Protein AF-A0A258SNV1-F1 (afdb_monomer_lite)

Structure (mmCIF, N/CA/C/O backbone):
data_AF-A0A258SNV1-F1
#
_entry.id   AF-A0A258SNV1-F1
#
loop_
_atom_site.group_PDB
_atom_site.id
_atom_site.type_symbol
_atom_site.label_atom_id
_atom_site.label_alt_id
_atom_site.label_comp_id
_atom_site.label_asym_id
_atom_site.label_entity_id
_atom_site.label_seq_id
_atom_site.pdbx_PDB_ins_code
_atom_site.Cartn_x
_atom_site.Cartn_y
_atom_site.Cartn_z
_atom_site.occupancy
_atom_site.B_iso_or_equiv
_atom_site.auth_seq_id
_atom_site.auth_comp_id
_atom_site.auth_asym_id
_atom_site.auth_atom_id
_atom_site.pdbx_PDB_model_num
ATOM 1 N N . ILE A 1 1 ? -4.097 14.767 -2.683 1.00 52.31 1 ILE A N 1
ATOM 2 C CA . ILE A 1 1 ? -2.991 14.269 -1.829 1.00 52.31 1 ILE A CA 1
ATOM 3 C C . ILE A 1 1 ? -2.241 13.240 -2.658 1.00 52.31 1 ILE A C 1
ATOM 5 O O . ILE A 1 1 ? -2.886 12.315 -3.133 1.00 52.31 1 ILE A O 1
ATOM 9 N N . ALA A 1 2 ? -0.953 13.450 -2.930 1.00 64.88 2 ALA A N 1
ATOM 10 C CA . ALA A 1 2 ? -0.131 12.467 -3.635 1.00 64.88 2 ALA A CA 1
ATOM 11 C C . ALA A 1 2 ? 0.444 11.472 -2.617 1.00 64.88 2 ALA A C 1
ATOM 13 O O . ALA A 1 2 ? 0.890 11.879 -1.543 1.00 64.88 2 ALA A O 1
ATOM 14 N N . LEU A 1 3 ? 0.380 10.178 -2.931 1.00 74.94 3 LEU A N 1
ATOM 15 C CA . LEU A 1 3 ? 0.909 9.117 -2.082 1.00 74.94 3 LEU A CA 1
ATOM 16 C C . LEU A 1 3 ? 2.361 8.846 -2.493 1.00 74.94 3 LEU A C 1
ATOM 18 O O . LEU A 1 3 ? 2.615 8.083 -3.418 1.00 74.94 3 LEU A O 1
ATOM 22 N N . ASN A 1 4 ? 3.307 9.511 -1.832 1.00 82.44 4 ASN A N 1
ATOM 23 C CA . ASN A 1 4 ? 4.730 9.428 -2.196 1.00 82.44 4 ASN A CA 1
ATOM 24 C C . ASN A 1 4 ? 5.483 8.331 -1.430 1.00 82.44 4 ASN A C 1
ATOM 26 O O . ASN A 1 4 ? 6.608 7.993 -1.780 1.00 82.44 4 ASN A O 1
ATOM 30 N N . GLN A 1 5 ? 4.866 7.794 -0.379 1.00 87.88 5 GLN A N 1
ATOM 31 C CA . GLN A 1 5 ? 5.391 6.726 0.465 1.00 87.88 5 GLN A CA 1
ATOM 32 C C . GLN A 1 5 ? 4.235 5.839 0.933 1.00 87.88 5 GLN A C 1
ATOM 34 O O . GLN A 1 5 ? 3.084 6.295 0.907 1.00 87.88 5 GLN A O 1
ATOM 39 N N . PRO A 1 6 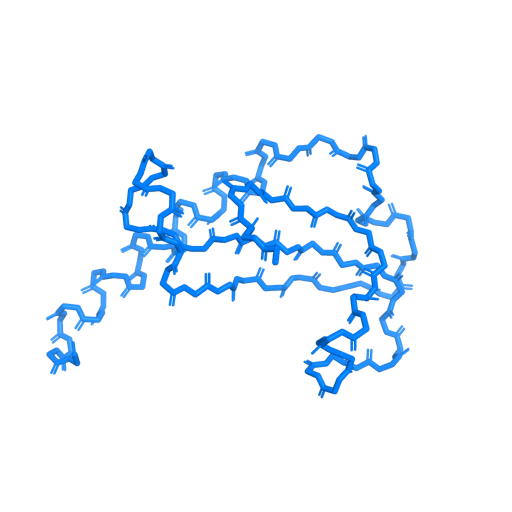? 4.499 4.597 1.371 1.00 92.50 6 PRO A N 1
ATOM 40 C CA . PRO A 1 6 ? 3.445 3.765 1.917 1.00 92.50 6 PRO A CA 1
ATOM 41 C C . PRO A 1 6 ? 2.789 4.402 3.140 1.00 92.50 6 PRO A C 1
ATOM 43 O O . PRO A 1 6 ? 3.431 5.097 3.926 1.00 92.50 6 PRO A O 1
ATOM 46 N N . HIS A 1 7 ? 1.496 4.151 3.298 1.00 92.19 7 HIS A N 1
ATOM 47 C CA . HIS A 1 7 ? 0.695 4.681 4.391 1.00 92.19 7 HIS A CA 1
ATOM 48 C C . HIS A 1 7 ? -0.184 3.580 4.975 1.00 92.19 7 HIS A C 1
ATOM 50 O O . HIS A 1 7 ? -0.878 2.886 4.233 1.00 92.19 7 HIS A O 1
ATOM 56 N N . CYS A 1 8 ? -0.186 3.457 6.297 1.00 94.19 8 CYS A N 1
ATOM 57 C CA . CYS A 1 8 ? -1.046 2.539 7.033 1.00 94.19 8 CYS A CA 1
ATOM 58 C C . CYS A 1 8 ? -2.150 3.310 7.759 1.00 94.19 8 CYS A C 1
ATOM 60 O O . CYS A 1 8 ? -1.919 4.421 8.229 1.00 94.19 8 CYS A O 1
ATOM 62 N N . GLY A 1 9 ? -3.333 2.718 7.894 1.00 91.81 9 GLY A N 1
ATOM 63 C CA . GLY A 1 9 ? -4.408 3.272 8.709 1.00 91.81 9 GLY A CA 1
ATOM 64 C C . GLY A 1 9 ? -5.798 2.894 8.219 1.00 91.81 9 GLY A C 1
ATOM 65 O O . GLY A 1 9 ? -6.004 1.864 7.576 1.00 91.81 9 GLY A O 1
ATOM 66 N N . SER A 1 10 ? -6.764 3.741 8.557 1.00 86.31 10 SER A N 1
ATOM 67 C CA . SER A 1 10 ? -8.166 3.552 8.193 1.00 86.31 10 SER A CA 1
ATOM 68 C C . SER A 1 10 ? -8.421 3.789 6.703 1.00 86.31 10 SER A C 1
ATOM 70 O O . SER A 1 10 ? -7.640 4.444 6.008 1.00 86.31 10 SER A O 1
ATOM 72 N N . LYS A 1 11 ? -9.563 3.285 6.224 1.00 85.25 11 LYS A N 1
ATOM 73 C CA . LYS A 1 11 ? -10.067 3.510 4.864 1.00 85.25 11 LYS A CA 1
ATOM 74 C C . LYS A 1 11 ? -10.183 5.021 4.575 1.00 85.25 11 LYS A C 1
ATOM 76 O O . LYS A 1 11 ? -10.902 5.701 5.308 1.00 85.25 11 LYS A O 1
ATOM 81 N N . PRO A 1 12 ? -9.520 5.570 3.538 1.00 82.38 12 PRO A N 1
ATOM 82 C CA . PRO A 1 12 ? -9.706 6.959 3.150 1.00 82.38 12 PRO A CA 1
ATOM 83 C C . PRO A 1 12 ? -11.071 7.126 2.485 1.00 82.38 12 PRO A C 1
ATOM 85 O O . PRO A 1 12 ? -11.451 6.322 1.633 1.00 82.38 12 PRO A O 1
ATOM 88 N N . GLU A 1 13 ? -11.781 8.203 2.830 1.00 82.44 13 GLU A N 1
ATOM 89 C CA . GLU A 1 13 ? -13.149 8.451 2.350 1.00 82.44 13 GLU A CA 1
ATOM 90 C C . GLU A 1 13 ? -13.255 8.383 0.821 1.00 82.44 13 GLU A C 1
ATOM 92 O O . GLU A 1 13 ? -14.184 7.776 0.292 1.00 82.44 13 GLU A O 1
ATOM 97 N N . VAL A 1 14 ? -12.249 8.915 0.119 1.00 80.19 14 VAL A N 1
ATOM 98 C CA . VAL A 1 14 ? -12.195 8.997 -1.352 1.00 80.19 14 VAL A CA 1
ATOM 99 C C . VAL A 1 14 ? -12.146 7.638 -2.055 1.00 80.19 14 VAL A C 1
ATOM 101 O O . VAL A 1 14 ? -12.409 7.562 -3.249 1.00 80.19 14 VAL A O 1
ATOM 104 N N . ALA A 1 15 ? -11.769 6.577 -1.339 1.00 76.69 15 ALA A N 1
ATOM 105 C CA . ALA A 1 15 ? -11.639 5.222 -1.867 1.00 76.69 15 ALA A CA 1
ATOM 106 C C . ALA A 1 15 ? -12.613 4.253 -1.184 1.00 76.69 15 ALA A C 1
ATOM 108 O O . ALA A 1 15 ? -12.408 3.039 -1.235 1.00 76.69 15 ALA A O 1
ATOM 109 N N . SER A 1 16 ? -13.656 4.773 -0.526 1.00 79.25 16 SER A N 1
ATOM 110 C CA . SER A 1 16 ? -14.551 3.957 0.297 1.00 79.25 16 SER A CA 1
ATOM 111 C C . SER A 1 16 ? -15.220 2.831 -0.482 1.00 79.25 16 SER A C 1
ATOM 113 O O . SER A 1 16 ? -15.333 1.731 0.056 1.00 79.25 16 SER A O 1
ATOM 115 N N . ASP A 1 17 ? -15.581 3.095 -1.738 1.00 85.00 17 ASP A N 1
ATOM 116 C CA . ASP A 1 17 ? -16.274 2.153 -2.626 1.00 85.00 17 ASP A CA 1
ATOM 117 C C . ASP A 1 17 ? -15.337 1.108 -3.256 1.00 85.00 17 ASP A C 1
ATOM 119 O O . ASP A 1 17 ? -15.793 0.131 -3.845 1.00 85.00 17 ASP A O 1
ATOM 123 N N . LEU A 1 18 ? -14.016 1.290 -3.141 1.00 81.94 18 LEU A N 1
ATOM 124 C CA . LEU A 1 18 ? -13.013 0.363 -3.681 1.00 81.94 18 LEU A CA 1
ATOM 125 C C . LEU A 1 18 ? -12.663 -0.768 -2.704 1.00 81.94 18 LEU A C 1
ATOM 127 O O . LEU A 1 18 ? -11.859 -1.640 -3.035 1.00 81.94 18 LEU A O 1
ATOM 131 N N . MET A 1 19 ? -13.204 -0.736 -1.484 1.00 85.88 19 MET A N 1
ATOM 132 C CA . MET A 1 19 ? -12.754 -1.574 -0.374 1.00 85.88 19 MET A CA 1
ATOM 133 C C . MET A 1 19 ? -13.954 -2.229 0.330 1.00 85.88 19 MET A C 1
ATOM 135 O O . MET A 1 19 ? -14.908 -1.528 0.665 1.00 85.88 19 MET A O 1
ATOM 139 N N . PRO A 1 20 ? -13.903 -3.538 0.629 1.00 89.12 20 PRO A N 1
ATOM 140 C CA . PRO A 1 20 ? -14.935 -4.205 1.421 1.00 89.12 20 PRO A CA 1
ATOM 141 C C . PRO A 1 20 ? -15.084 -3.623 2.835 1.00 89.12 20 PRO A C 1
ATOM 143 O O . PRO A 1 20 ? -14.087 -3.382 3.514 1.00 89.12 20 PRO A O 1
ATOM 146 N N . ASP A 1 21 ? -16.320 -3.503 3.326 1.00 88.75 21 ASP A N 1
ATOM 147 C CA . ASP A 1 21 ? -16.610 -2.892 4.637 1.00 88.75 21 ASP A CA 1
ATOM 148 C C . ASP A 1 21 ? -16.210 -3.741 5.854 1.00 88.75 21 ASP A C 1
ATOM 150 O O . ASP A 1 21 ? -16.120 -3.226 6.965 1.00 88.75 21 ASP A O 1
ATOM 154 N N . HIS A 1 22 ? -15.956 -5.041 5.675 1.00 92.00 22 HIS A N 1
ATOM 155 C CA . HIS A 1 22 ? -15.525 -5.908 6.779 1.00 92.00 22 HIS A CA 1
ATOM 156 C C . HIS A 1 22 ? -14.063 -5.668 7.193 1.00 92.00 22 HIS A C 1
ATOM 158 O O . HIS A 1 22 ? -13.667 -6.059 8.291 1.00 92.00 22 HIS A O 1
ATOM 164 N N . LEU A 1 23 ? -13.260 -5.030 6.338 1.00 94.19 23 LEU A N 1
ATOM 165 C CA . LEU A 1 23 ? -11.851 -4.749 6.600 1.00 94.19 23 LEU A CA 1
ATOM 166 C C . LEU A 1 23 ? -11.709 -3.507 7.489 1.00 94.19 23 LEU A C 1
ATOM 168 O O . LEU A 1 23 ? -12.355 -2.486 7.266 1.00 94.19 23 LEU A O 1
ATOM 172 N N . GLN A 1 24 ? -10.846 -3.601 8.496 1.00 92.75 24 GLN A N 1
ATOM 173 C CA . GLN A 1 24 ? -10.688 -2.617 9.568 1.00 92.75 24 GLN A CA 1
ATOM 174 C C . GLN A 1 24 ? -9.373 -1.833 9.492 1.00 92.75 24 GLN A C 1
ATOM 176 O O . GLN A 1 24 ? -9.293 -0.726 10.019 1.00 92.75 24 GLN A O 1
ATOM 181 N N . SER A 1 25 ? -8.336 -2.371 8.846 1.00 93.81 25 SER A N 1
ATOM 182 C CA . SER A 1 25 ? -7.071 -1.658 8.638 1.00 93.81 25 SER A CA 1
ATOM 183 C C . SER A 1 25 ? -6.513 -1.884 7.239 1.00 93.81 25 SER A C 1
ATOM 185 O O . SER A 1 25 ? -6.756 -2.924 6.620 1.00 93.81 25 SER A O 1
ATOM 187 N N . PHE A 1 26 ? -5.767 -0.898 6.737 1.00 94.75 26 PHE A N 1
ATOM 188 C CA . PHE A 1 26 ? -5.277 -0.869 5.364 1.00 94.75 26 PHE A CA 1
ATOM 189 C C . PHE A 1 26 ? -3.834 -0.378 5.278 1.00 94.75 26 PHE A C 1
ATOM 191 O O . PHE A 1 26 ? -3.423 0.509 6.025 1.00 94.75 26 PHE A O 1
ATOM 198 N N . ALA A 1 27 ? -3.091 -0.914 4.313 1.00 95.00 27 ALA A N 1
ATOM 199 C CA . ALA A 1 27 ? -1.821 -0.380 3.847 1.00 95.00 27 ALA A CA 1
ATOM 200 C C . ALA A 1 27 ? -1.945 0.019 2.372 1.00 95.00 27 ALA A C 1
ATOM 202 O O . ALA A 1 27 ? -2.284 -0.803 1.519 1.00 95.00 27 ALA A O 1
ATOM 203 N N . PHE A 1 28 ? -1.646 1.279 2.078 1.00 93.62 28 PHE A N 1
ATOM 204 C CA . PHE A 1 28 ? -1.640 1.864 0.742 1.00 93.62 28 PHE A CA 1
ATOM 205 C C . PHE A 1 28 ? -0.195 2.012 0.289 1.00 93.62 28 PHE A C 1
ATOM 207 O O . PHE A 1 28 ? 0.588 2.696 0.945 1.00 93.62 28 PHE A O 1
ATOM 214 N N . ILE A 1 29 ? 0.165 1.367 -0.816 1.00 94.06 29 ILE A N 1
ATOM 215 C CA . ILE A 1 29 ? 1.544 1.277 -1.296 1.00 94.06 29 ILE A CA 1
ATOM 216 C C . ILE A 1 29 ? 1.591 1.853 -2.714 1.00 94.06 29 ILE A C 1
ATOM 218 O O . ILE A 1 29 ? 1.000 1.261 -3.624 1.00 94.06 29 ILE A O 1
ATOM 222 N N . PRO A 1 30 ? 2.257 2.998 -2.939 1.00 92.88 30 PRO A N 1
ATOM 223 C CA . PRO A 1 30 ? 2.392 3.541 -4.283 1.00 92.88 30 PRO A CA 1
ATOM 224 C C . PRO A 1 30 ? 3.282 2.633 -5.139 1.00 92.88 30 PRO A C 1
ATOM 226 O O . PRO A 1 30 ? 4.322 2.151 -4.688 1.00 92.88 30 PRO A O 1
ATOM 229 N N . LEU A 1 31 ? 2.874 2.402 -6.385 1.00 92.56 31 LEU A N 1
ATOM 230 C CA . LEU A 1 31 ? 3.656 1.663 -7.372 1.00 92.56 31 LEU A CA 1
ATOM 231 C C . LEU A 1 31 ? 4.278 2.662 -8.343 1.00 92.56 31 LEU A C 1
ATOM 233 O O . LEU A 1 31 ? 3.569 3.301 -9.120 1.00 92.56 31 LEU A O 1
ATOM 237 N N . CYS A 1 32 ? 5.600 2.798 -8.289 1.00 87.56 32 CYS A N 1
ATOM 238 C CA . CYS A 1 32 ? 6.373 3.751 -9.084 1.00 87.56 32 CYS A CA 1
ATOM 239 C C . CYS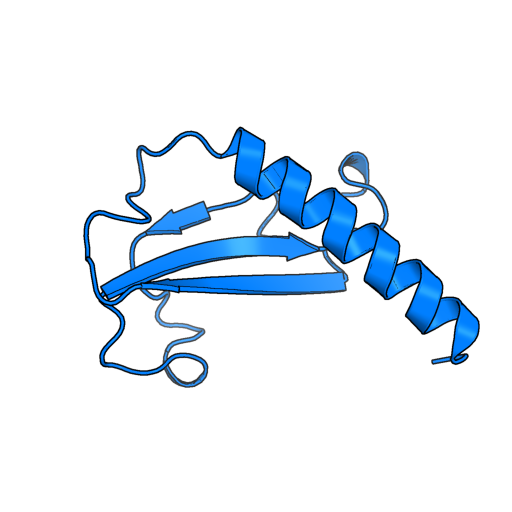 A 1 32 ? 7.336 3.008 -10.016 1.00 87.56 32 CYS A C 1
ATOM 241 O O . CYS A 1 32 ? 7.796 1.911 -9.696 1.00 87.56 32 CYS A O 1
ATOM 243 N N . LYS A 1 33 ? 7.688 3.614 -11.159 1.00 79.56 33 LYS A N 1
ATOM 244 C CA . LYS A 1 33 ? 8.730 3.066 -12.048 1.00 79.56 33 LYS A CA 1
ATOM 245 C C . LYS A 1 33 ? 10.109 3.102 -11.418 1.00 79.56 33 LYS A C 1
ATOM 247 O O . LYS A 1 33 ? 10.892 2.165 -11.555 1.00 79.56 33 LYS A O 1
ATOM 252 N N . HIS A 1 34 ? 10.366 4.173 -10.693 1.00 73.88 34 HIS A N 1
ATOM 253 C CA . HIS A 1 34 ? 11.516 4.319 -9.838 1.00 73.88 34 HIS A CA 1
ATOM 254 C C . HIS A 1 34 ? 11.047 5.016 -8.565 1.00 73.88 34 HIS A C 1
ATOM 256 O O . HIS A 1 34 ? 10.275 5.972 -8.641 1.00 73.88 34 HIS A O 1
ATOM 262 N N . MET A 1 35 ? 11.477 4.548 -7.392 1.00 65.50 35 MET A N 1
ATOM 263 C CA . MET A 1 35 ? 11.015 5.131 -6.124 1.00 65.50 35 MET A CA 1
ATOM 264 C C . MET A 1 35 ? 11.403 6.610 -5.985 1.00 65.50 35 MET A C 1
ATOM 266 O O . MET A 1 35 ? 10.663 7.377 -5.376 1.00 65.50 35 MET A O 1
ATOM 270 N N . ALA A 1 36 ? 12.498 7.044 -6.621 1.00 70.56 36 ALA A N 1
ATOM 271 C CA . ALA A 1 36 ? 12.885 8.454 -6.628 1.00 70.56 36 ALA A CA 1
ATOM 272 C C . ALA A 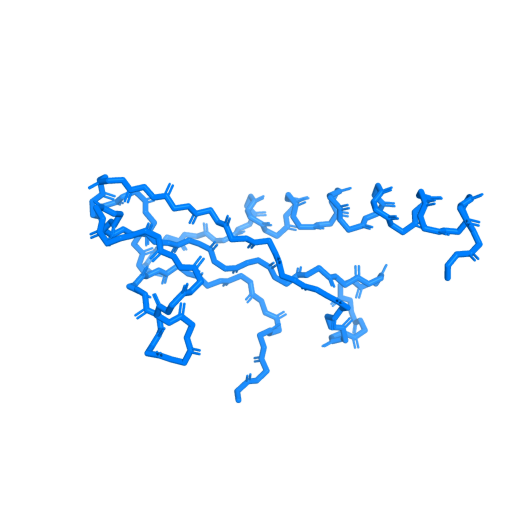1 36 ? 12.077 9.335 -7.605 1.00 70.56 36 ALA A C 1
ATOM 274 O O . ALA A 1 36 ? 12.106 10.553 -7.457 1.00 70.56 36 ALA A O 1
ATOM 275 N N . ASP A 1 37 ? 11.320 8.765 -8.554 1.00 69.44 37 ASP A N 1
ATOM 276 C CA . ASP A 1 37 ? 10.555 9.552 -9.540 1.00 69.44 37 ASP A CA 1
ATOM 277 C C . ASP A 1 37 ? 9.271 10.162 -8.947 1.00 69.44 37 ASP A C 1
ATOM 279 O O . ASP A 1 37 ? 8.655 11.027 -9.572 1.00 69.44 37 ASP A O 1
ATOM 283 N N . GLN A 1 38 ? 8.835 9.686 -7.767 1.00 69.62 38 GLN A N 1
ATOM 284 C CA . GLN A 1 38 ? 7.609 10.077 -7.041 1.00 69.62 38 GLN A CA 1
ATOM 285 C C . GLN A 1 38 ? 6.303 10.061 -7.867 1.00 69.62 38 GLN A C 1
ATOM 287 O O . GLN A 1 38 ? 5.245 10.438 -7.371 1.00 69.62 38 GLN A O 1
ATOM 292 N N . HIS A 1 39 ? 6.346 9.579 -9.110 1.00 82.75 39 HIS A N 1
ATOM 293 C CA . HIS A 1 39 ? 5.191 9.364 -9.968 1.00 82.75 39 HIS A CA 1
ATOM 294 C C . HIS A 1 39 ? 4.718 7.922 -9.834 1.00 82.75 39 HIS A C 1
ATOM 296 O O . HIS A 1 39 ? 5.233 7.006 -10.484 1.00 82.75 39 HIS A O 1
ATOM 302 N N . ALA A 1 40 ? 3.709 7.736 -8.986 1.00 89.00 40 ALA A N 1
ATOM 303 C CA . ALA A 1 40 ? 2.995 6.477 -8.903 1.00 89.00 40 ALA A CA 1
ATOM 304 C C . ALA A 1 40 ? 2.149 6.279 -10.171 1.00 89.00 40 ALA A C 1
ATOM 306 O O . ALA A 1 40 ? 1.320 7.122 -10.510 1.00 89.00 40 ALA A O 1
ATOM 307 N N . PHE A 1 41 ? 2.345 5.159 -10.866 1.00 88.81 41 PHE A N 1
ATOM 308 C CA . PHE A 1 41 ? 1.481 4.740 -11.977 1.00 88.81 41 PHE A CA 1
ATOM 309 C C . PHE A 1 41 ? 0.280 3.915 -11.489 1.00 88.81 41 PHE A C 1
ATOM 311 O O . PHE A 1 41 ? -0.642 3.647 -12.253 1.00 88.81 41 PHE A O 1
ATOM 318 N N . GLY A 1 42 ? 0.290 3.499 -10.221 1.00 89.94 42 GLY A N 1
ATOM 319 C CA . GLY A 1 42 ? -0.786 2.745 -9.591 1.00 89.94 42 GLY A CA 1
ATOM 320 C C . GLY A 1 42 ? -0.617 2.656 -8.077 1.00 89.94 42 GLY A C 1
ATOM 321 O O . GLY A 1 42 ? 0.331 3.197 -7.504 1.00 89.94 42 GLY A O 1
ATOM 322 N N . VAL A 1 43 ? -1.541 1.951 -7.428 1.00 91.69 43 VAL A N 1
ATOM 323 C CA . VAL A 1 43 ? -1.521 1.701 -5.983 1.00 91.69 43 VAL A CA 1
ATOM 324 C C . VAL A 1 43 ? -1.804 0.226 -5.710 1.00 91.69 43 VAL A C 1
ATOM 326 O O . VAL A 1 43 ? -2.720 -0.356 -6.288 1.00 91.69 43 VAL A O 1
ATOM 329 N N . LEU A 1 44 ? -1.014 -0.377 -4.825 1.00 93.69 44 LEU A N 1
ATOM 330 C CA . LEU A 1 44 ? -1.307 -1.668 -4.213 1.00 93.69 44 LEU A CA 1
ATOM 331 C C . LEU A 1 44 ? -1.945 -1.408 -2.849 1.00 93.69 44 LEU A C 1
ATOM 333 O O . LEU A 1 44 ? -1.378 -0.687 -2.028 1.00 93.69 44 LEU A O 1
ATOM 337 N N . ILE A 1 45 ? -3.113 -1.999 -2.608 1.00 93.75 45 ILE A N 1
ATOM 338 C CA . ILE A 1 45 ? -3.819 -1.871 -1.335 1.00 93.75 45 ILE A CA 1
ATOM 339 C C . ILE A 1 45 ? -3.897 -3.241 -0.672 1.00 93.75 45 ILE A C 1
ATOM 341 O O . ILE A 1 45 ? -4.372 -4.203 -1.274 1.00 93.75 45 ILE A O 1
ATOM 345 N N . LEU A 1 46 ? -3.426 -3.323 0.570 1.00 94.31 46 LEU A N 1
ATOM 346 C CA . LEU A 1 46 ? -3.573 -4.493 1.431 1.00 94.31 46 LEU A CA 1
ATOM 347 C C . LEU A 1 46 ? -4.576 -4.150 2.528 1.00 94.31 46 LEU A C 1
ATOM 349 O O . LEU A 1 46 ? -4.463 -3.091 3.137 1.00 94.31 46 LEU A O 1
ATOM 353 N N . GLY A 1 47 ? -5.536 -5.031 2.790 1.00 94.25 47 GLY A N 1
ATOM 354 C CA . GLY A 1 47 ? -6.536 -4.835 3.838 1.00 94.25 47 GLY A CA 1
ATOM 355 C C . GLY A 1 47 ? -6.607 -6.025 4.789 1.00 94.25 47 GLY A C 1
ATOM 356 O O . GLY A 1 47 ? -6.253 -7.146 4.422 1.00 94.25 47 GLY A O 1
ATOM 357 N N . SER A 1 48 ? -7.032 -5.768 6.023 1.00 95.12 48 SER A N 1
ATOM 358 C CA . SER A 1 48 ? -7.164 -6.760 7.093 1.00 95.12 48 SER A CA 1
ATOM 359 C C . SER A 1 48 ? -8.437 -6.522 7.894 1.00 95.12 48 SER A C 1
ATOM 361 O O . SER A 1 48 ? -8.809 -5.374 8.116 1.00 95.12 48 SER A O 1
ATOM 363 N N . ASP A 1 49 ? -9.073 -7.588 8.367 1.00 95.56 49 ASP A N 1
ATOM 364 C CA . ASP A 1 49 ? -10.161 -7.550 9.355 1.00 95.56 49 ASP A CA 1
ATOM 365 C C . ASP A 1 49 ? -9.65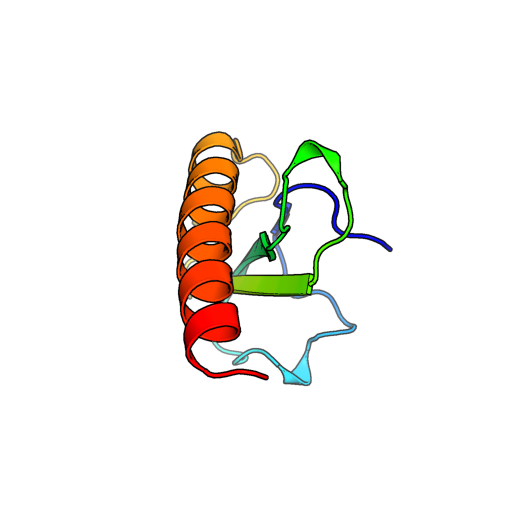7 -7.205 10.770 1.00 95.56 49 ASP A C 1
ATOM 367 O O . ASP A 1 49 ? -10.381 -6.618 11.566 1.00 95.56 49 ASP A O 1
ATOM 371 N N . ASP A 1 50 ? -8.392 -7.497 11.071 1.00 95.06 50 ASP A N 1
ATOM 372 C CA . ASP A 1 50 ? -7.711 -7.003 12.272 1.00 95.06 50 ASP A CA 1
ATOM 373 C C . ASP A 1 50 ? -7.372 -5.501 12.162 1.00 95.06 50 ASP A C 1
ATOM 375 O O . ASP A 1 50 ? -6.565 -5.087 11.322 1.00 95.06 50 ASP A O 1
ATOM 379 N N . ALA A 1 51 ? -7.950 -4.687 13.052 1.00 92.88 51 ALA A N 1
ATOM 380 C CA . ALA A 1 51 ? -7.736 -3.240 13.136 1.00 92.88 51 ALA A CA 1
ATOM 381 C C . ALA A 1 51 ? -6.291 -2.838 13.500 1.00 92.88 51 ALA A C 1
ATOM 383 O O . ALA A 1 51 ? -5.869 -1.719 13.211 1.00 92.88 51 ALA A O 1
ATOM 384 N N . LEU A 1 52 ? -5.516 -3.727 14.129 1.00 93.06 52 LEU A N 1
ATOM 385 C CA . LEU A 1 52 ? -4.155 -3.434 14.593 1.00 93.06 52 LEU A CA 1
ATOM 386 C C . LEU A 1 52 ? -3.065 -3.857 13.604 1.00 93.06 52 LEU A C 1
ATOM 388 O O . LEU A 1 52 ? -1.902 -3.488 13.795 1.00 93.06 52 LEU A O 1
ATOM 392 N N . ARG A 1 53 ? -3.418 -4.590 12.541 1.00 94.00 53 ARG A N 1
ATOM 393 C CA . ARG A 1 53 ? -2.446 -5.143 11.589 1.00 94.00 53 ARG A CA 1
ATOM 394 C C . ARG A 1 53 ? -1.716 -4.072 10.780 1.00 94.00 53 ARG A C 1
ATOM 396 O O . ARG A 1 53 ? -0.498 -4.154 10.648 1.00 94.00 53 ARG A O 1
ATOM 403 N N . PHE A 1 54 ? -2.438 -3.069 10.280 1.00 94.75 54 PHE A N 1
ATOM 404 C CA . PHE A 1 54 ? -1.883 -1.935 9.531 1.00 94.75 54 PHE A CA 1
ATOM 405 C C . PHE A 1 54 ? -2.149 -0.609 10.255 1.00 94.75 54 PHE A C 1
ATOM 407 O O . PHE A 1 54 ? -2.829 0.281 9.749 1.00 94.75 54 PHE A O 1
ATOM 414 N N . LYS A 1 55 ? -1.632 -0.482 11.479 1.00 92.06 55 LYS A N 1
ATOM 415 C CA . LYS A 1 55 ? -1.737 0.754 12.271 1.00 92.06 55 LYS A CA 1
ATOM 416 C C . LYS A 1 55 ? -0.817 1.867 11.744 1.00 92.06 55 LYS A C 1
ATOM 418 O O . LYS A 1 55 ? 0.246 1.580 11.201 1.00 92.06 55 LYS A O 1
ATOM 423 N N . VAL A 1 56 ? -1.200 3.125 11.975 1.00 87.94 56 VAL A N 1
ATOM 424 C CA . VAL A 1 56 ? -0.498 4.332 11.483 1.00 87.94 56 VAL A CA 1
ATOM 425 C C . VAL A 1 56 ? 0.973 4.385 11.925 1.00 87.94 56 VAL A C 1
ATOM 427 O O . VAL A 1 56 ? 1.836 4.728 11.126 1.00 87.94 56 VAL A O 1
ATOM 430 N N . ASP A 1 57 ? 1.276 3.961 13.156 1.00 85.31 57 ASP A N 1
ATOM 431 C CA . ASP A 1 57 ? 2.637 4.010 13.720 1.00 85.31 57 ASP A CA 1
ATOM 432 C C . ASP A 1 57 ? 3.531 2.818 13.310 1.00 85.31 57 ASP A C 1
ATOM 434 O O . ASP A 1 57 ? 4.586 2.577 13.902 1.00 85.31 57 ASP A O 1
ATOM 438 N N . MET A 1 58 ? 3.098 1.998 12.347 1.00 87.81 58 MET A N 1
ATOM 439 C CA . MET A 1 58 ? 3.893 0.886 11.826 1.00 87.81 58 MET A CA 1
ATOM 440 C C . MET A 1 58 ? 5.012 1.403 10.911 1.00 87.81 58 MET A C 1
ATOM 442 O O . MET A 1 58 ? 4.770 2.204 10.014 1.00 87.81 58 MET A O 1
ATOM 446 N N . GLY A 1 59 ? 6.231 0.883 11.073 1.00 89.06 59 GLY A N 1
ATOM 447 C CA . GLY A 1 59 ? 7.315 1.143 10.122 1.00 89.06 59 GLY A CA 1
ATOM 448 C C . GLY A 1 59 ? 7.015 0.567 8.730 1.00 89.06 59 GLY A C 1
ATOM 449 O O . GLY A 1 59 ? 6.582 -0.578 8.604 1.00 89.06 59 GLY A O 1
ATOM 450 N N . THR A 1 60 ? 7.285 1.340 7.678 1.00 92.62 60 THR A N 1
ATOM 451 C CA . THR A 1 60 ? 6.861 1.038 6.298 1.00 92.62 60 THR A CA 1
ATOM 452 C C . THR A 1 60 ? 7.919 0.370 5.424 1.00 92.62 60 THR A C 1
ATOM 454 O O . THR A 1 60 ? 7.608 -0.002 4.298 1.00 92.62 60 THR A O 1
ATOM 457 N N . HIS A 1 61 ? 9.137 0.132 5.917 1.00 91.94 61 HIS A N 1
ATOM 458 C CA . HIS A 1 61 ? 10.254 -0.370 5.098 1.00 91.94 61 HIS A CA 1
ATOM 459 C C . HIS A 1 61 ? 9.956 -1.651 4.306 1.00 91.94 61 HIS A C 1
ATOM 461 O O . HIS A 1 61 ? 10.337 -1.780 3.144 1.00 91.94 61 HIS A O 1
ATOM 467 N N . TYR A 1 62 ? 9.247 -2.609 4.906 1.00 93.06 62 TYR A N 1
ATOM 468 C CA . TYR A 1 62 ? 8.855 -3.819 4.180 1.00 93.06 62 TYR A CA 1
ATOM 469 C C . TYR A 1 62 ? 7.813 -3.526 3.097 1.00 93.06 62 TYR A C 1
ATOM 471 O O . TYR A 1 62 ? 7.877 -4.113 2.021 1.00 93.06 62 TYR A O 1
ATOM 479 N N 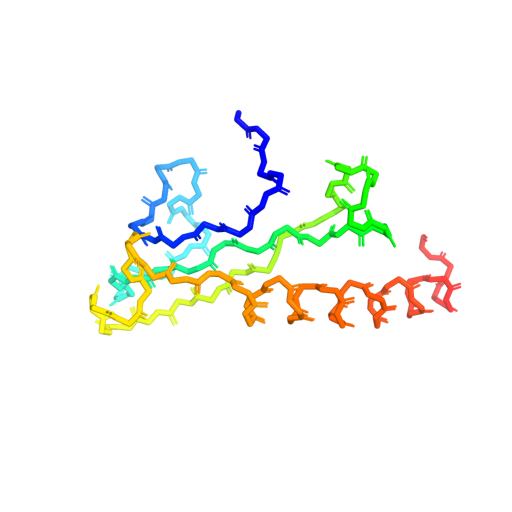. LEU A 1 63 ? 6.883 -2.603 3.351 1.00 94.38 63 LEU A N 1
ATOM 480 C CA . LEU A 1 63 ? 5.874 -2.181 2.379 1.00 94.38 63 LEU A CA 1
ATOM 481 C C . LEU A 1 63 ? 6.512 -1.430 1.206 1.00 94.38 63 LEU A C 1
ATOM 483 O O . LEU A 1 63 ? 6.129 -1.664 0.064 1.00 94.38 63 LEU A O 1
ATOM 487 N N . GLU A 1 64 ? 7.522 -0.598 1.472 1.00 91.56 64 GLU A N 1
ATOM 488 C CA . GLU A 1 64 ? 8.339 0.060 0.442 1.00 91.56 64 GLU A CA 1
ATOM 489 C C . GLU A 1 64 ? 8.982 -0.994 -0.462 1.00 91.56 64 GLU A C 1
ATOM 491 O O . GLU A 1 64 ? 8.801 -0.969 -1.680 1.00 91.56 64 GLU A O 1
ATOM 496 N N . ARG A 1 65 ? 9.636 -1.998 0.138 1.00 92.50 65 ARG A N 1
ATOM 497 C CA . ARG A 1 65 ? 10.282 -3.081 -0.610 1.00 92.50 65 ARG A CA 1
ATOM 498 C C . ARG A 1 65 ? 9.294 -3.929 -1.412 1.00 92.50 65 ARG A C 1
ATOM 500 O O . ARG A 1 65 ? 9.599 -4.328 -2.533 1.00 92.50 65 ARG A O 1
ATOM 507 N N . ILE A 1 66 ? 8.115 -4.209 -0.859 1.00 94.38 66 ILE A N 1
ATOM 508 C CA . ILE A 1 66 ? 7.036 -4.901 -1.577 1.00 94.38 66 ILE A CA 1
ATOM 509 C C . ILE A 1 66 ? 6.594 -4.067 -2.785 1.00 94.38 66 ILE A C 1
ATOM 511 O O . ILE A 1 66 ? 6.492 -4.608 -3.885 1.00 94.38 66 ILE A O 1
ATOM 515 N N . GLY A 1 67 ? 6.386 -2.760 -2.602 1.00 92.62 67 GLY A N 1
ATOM 516 C CA . GLY A 1 67 ? 6.013 -1.836 -3.673 1.00 92.62 67 GLY A CA 1
ATOM 517 C C . GLY A 1 67 ? 7.033 -1.799 -4.810 1.00 92.62 67 GLY A C 1
ATOM 518 O O . GLY A 1 67 ? 6.644 -1.862 -5.975 1.00 92.62 67 GLY A O 1
ATOM 519 N N . GLU A 1 68 ? 8.331 -1.782 -4.493 1.00 90.44 68 GLU A N 1
ATOM 520 C CA . GLU A 1 68 ? 9.411 -1.860 -5.489 1.00 90.44 68 GLU A CA 1
ATOM 521 C C . GLU A 1 68 ? 9.336 -3.142 -6.324 1.00 90.44 68 GLU A C 1
ATOM 523 O O . GLU A 1 68 ? 9.388 -3.093 -7.553 1.00 90.44 68 GLU A O 1
ATOM 528 N N . LEU A 1 69 ? 9.203 -4.295 -5.661 1.00 92.50 69 LEU A N 1
ATOM 529 C CA . LEU A 1 69 ? 9.188 -5.599 -6.325 1.00 92.50 69 LEU A CA 1
ATOM 530 C C . LEU A 1 69 ? 7.949 -5.766 -7.209 1.00 92.50 69 LEU A C 1
ATOM 532 O O . LEU A 1 69 ? 8.064 -6.185 -8.362 1.00 92.50 69 LEU A O 1
ATOM 536 N N . VAL A 1 70 ? 6.771 -5.411 -6.689 1.00 94.19 70 VAL A N 1
ATOM 537 C CA . VAL A 1 70 ? 5.510 -5.473 -7.442 1.00 94.19 70 VAL A CA 1
ATOM 538 C C . VAL A 1 70 ? 5.529 -4.481 -8.602 1.00 94.19 70 VAL A C 1
ATOM 540 O O . VAL A 1 70 ? 5.174 -4.848 -9.721 1.00 94.19 70 VAL A O 1
ATOM 543 N N . GLY A 1 71 ? 5.992 -3.250 -8.368 1.00 91.62 71 GLY A N 1
ATOM 544 C CA . GLY A 1 71 ? 6.113 -2.225 -9.401 1.00 91.62 71 GLY A CA 1
ATOM 545 C C . GLY A 1 71 ? 7.019 -2.672 -10.545 1.00 91.62 71 GLY A C 1
ATOM 546 O O . GLY A 1 71 ? 6.610 -2.631 -11.705 1.00 91.62 71 GLY A O 1
ATOM 547 N N . ALA A 1 72 ? 8.209 -3.190 -10.226 1.00 89.69 72 ALA A N 1
ATOM 548 C CA . ALA A 1 72 ? 9.148 -3.714 -11.216 1.00 89.69 72 ALA A CA 1
ATOM 549 C C . ALA A 1 72 ? 8.561 -4.891 -12.014 1.00 89.69 72 ALA A C 1
ATOM 551 O O . ALA A 1 72 ? 8.678 -4.925 -13.241 1.00 89.69 72 ALA A O 1
ATOM 552 N N . ALA A 1 73 ? 7.891 -5.833 -11.342 1.00 90.62 73 ALA A N 1
ATOM 553 C CA . ALA A 1 73 ? 7.259 -6.977 -11.995 1.00 90.62 73 ALA A CA 1
ATOM 554 C C . ALA A 1 73 ? 6.135 -6.550 -12.951 1.00 90.62 73 ALA A C 1
ATOM 556 O O . ALA A 1 73 ? 6.058 -7.050 -14.077 1.00 90.62 73 ALA A O 1
ATOM 557 N N . LEU A 1 74 ? 5.284 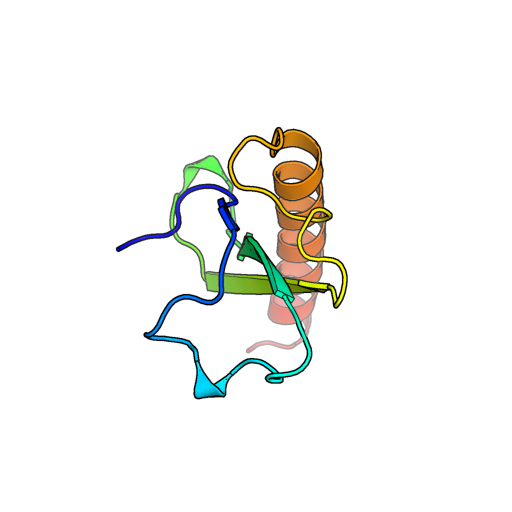-5.611 -12.530 1.00 91.00 74 LEU A N 1
ATOM 558 C CA . LEU A 1 74 ? 4.200 -5.089 -13.359 1.00 91.00 74 LEU A CA 1
ATOM 559 C C . LEU A 1 74 ? 4.740 -4.321 -14.555 1.00 91.00 74 LEU A C 1
ATOM 561 O O . LEU A 1 74 ? 4.298 -4.567 -15.667 1.00 91.00 74 LEU A O 1
ATOM 565 N N . ILE A 1 75 ? 5.735 -3.460 -14.364 1.00 86.62 75 ILE A N 1
ATOM 566 C CA . ILE A 1 75 ? 6.347 -2.697 -15.455 1.00 86.62 75 ILE A CA 1
ATOM 567 C C . ILE A 1 75 ? 6.971 -3.621 -16.494 1.00 86.62 75 ILE A C 1
ATOM 569 O O . ILE A 1 75 ? 6.754 -3.433 -17.689 1.00 86.62 75 ILE A O 1
ATOM 573 N N . ASN A 1 76 ? 7.697 -4.648 -16.054 1.00 79.38 76 ASN A N 1
ATOM 574 C CA . ASN A 1 76 ? 8.270 -5.634 -16.962 1.00 79.38 76 ASN A CA 1
ATOM 575 C C . ASN A 1 76 ? 7.186 -6.334 -17.804 1.00 79.38 76 ASN A C 1
ATOM 577 O O . ASN A 1 76 ? 7.338 -6.490 -19.017 1.00 79.38 76 ASN A O 1
ATOM 581 N N . ASN A 1 77 ? 6.064 -6.711 -17.183 1.00 72.88 77 ASN A N 1
ATOM 582 C CA . ASN A 1 77 ? 4.940 -7.323 -17.895 1.00 72.88 77 ASN A CA 1
ATOM 583 C C . ASN A 1 77 ? 4.178 -6.329 -18.786 1.00 72.88 77 ASN A C 1
ATOM 585 O O . ASN A 1 77 ? 3.815 -6.692 -19.899 1.00 72.88 77 ASN A O 1
ATOM 589 N N . LEU A 1 78 ? 3.982 -5.079 -18.360 1.00 65.69 78 LEU A N 1
ATOM 590 C CA . LEU A 1 78 ? 3.323 -4.035 -19.154 1.00 65.69 78 LEU A CA 1
ATOM 591 C C . LEU A 1 78 ? 4.119 -3.726 -20.429 1.00 65.69 78 LEU A C 1
ATOM 593 O O . LEU A 1 78 ? 3.546 -3.697 -21.516 1.00 65.69 78 LEU A O 1
ATOM 597 N N . PHE A 1 79 ? 5.449 -3.622 -20.328 1.00 60.50 79 PHE A N 1
ATOM 598 C CA . PHE A 1 79 ? 6.315 -3.494 -21.504 1.00 60.50 79 PHE A CA 1
ATOM 599 C C . PHE A 1 79 ? 6.251 -4.720 -22.421 1.00 60.50 79 PHE A C 1
ATOM 601 O O . PHE A 1 79 ? 6.271 -4.576 -23.643 1.00 60.50 79 PHE A O 1
ATOM 608 N N . THR A 1 80 ? 6.140 -5.919 -21.847 1.00 58.06 80 THR A N 1
ATOM 609 C CA . THR A 1 80 ? 6.004 -7.168 -22.614 1.00 58.06 80 THR A CA 1
ATOM 610 C C . THR A 1 80 ? 4.653 -7.251 -23.336 1.00 58.06 80 THR A C 1
ATOM 612 O O . THR A 1 80 ? 4.577 -7.788 -24.439 1.00 58.06 80 THR A O 1
ATOM 615 N N . LEU A 1 81 ? 3.595 -6.679 -22.753 1.00 55.72 81 LEU A N 1
ATOM 616 C CA . LEU A 1 81 ? 2.232 -6.692 -23.291 1.00 55.72 81 LEU A CA 1
ATOM 617 C C . LEU A 1 81 ? 1.921 -5.530 -24.254 1.00 55.72 81 LEU A C 1
ATOM 619 O O . LEU A 1 81 ? 0.842 -5.537 -24.840 1.00 55.72 81 LEU A O 1
ATOM 623 N N . LYS A 1 82 ? 2.844 -4.573 -24.466 1.00 52.41 82 LYS A N 1
ATOM 624 C CA . LYS A 1 82 ? 2.635 -3.360 -25.293 1.00 52.41 82 LYS A CA 1
ATOM 625 C C . LYS A 1 82 ? 1.297 -2.653 -24.995 1.00 52.41 82 LYS A C 1
ATOM 627 O O . LYS A 1 82 ? 0.548 -2.325 -25.917 1.00 52.41 82 LYS A O 1
ATOM 632 N N . LEU A 1 83 ? 1.009 -2.437 -23.714 1.00 51.69 83 LEU A N 1
ATOM 633 C CA . LEU A 1 83 ? 0.002 -1.470 -23.264 1.00 51.69 83 LEU A CA 1
ATOM 634 C C . LEU A 1 83 ? 0.661 -0.107 -23.037 1.00 51.69 83 LEU A C 1
ATOM 636 O O . LEU A 1 83 ? 1.810 -0.095 -22.537 1.00 51.69 83 LEU A O 1
#

Radius of gyration: 13.47 Å; chains: 1; bounding box: 30×22×40 Å

Secondary structure (DSSP, 8-state):
----S-EEESPPGGGGGGS-TT--EEEEEEEESSGGG--EEEEEEEEESSTTTT-TTS--HHHHHHHHHHHHHHHHHHHHHT-

pLDDT: mean 85.24, std 11.42, range [51.69, 95.56]

Sequence (83 aa):
IALNQPHCGSKPEVASDLMPDHLQSFAFIPLCKHMADQHAFGVLILGSDDALRFKVDMGTHYLERIGELVGAALINNLFTLKL

Foldseek 3Di:
DQCLAKFKAADDPVCVVVDDPLFQIKIKAFADPDSVVSDGPDIDMDTHNDNPPRHRPDDCVVSPVVSPVVNPVVVVVCVVVVD